Protein AF-A0AAD5K0X4-F1 (afdb_monomer)

pLDDT: mean 80.97, std 12.73, range [53.84, 96.5]

Solvent-accessible surface area (backbone atoms only — not comparable to full-atom values): 5002 Å² total; per-residue (Å²): 109,72,69,56,53,52,52,51,52,51,53,52,53,53,51,52,53,51,50,50,56,52,50,50,52,50,48,52,54,49,64,73,57,71,56,67,70,70,81,69,58,75,85,69,82,70,84,70,82,81,70,92,47,65,67,62,52,55,55,73,70,37,74,85,76,39,43,61,37,94,92,43,71,88,45,71,39,83,134

Radius of gyration: 27.62 Å; Cα contacts (8 Å, |Δi|>4): 21; chains: 1; bounding box: 50×35×68 Å

Sequence (79 aa):
MWHEARANEKRIKELMVDHKKRAERRRAFYESRLGDPKQLLRVIGSSAKLYPDAEQFYYHENPGNLMPWQGNTDIRIDR

Foldseek 3Di:
DVVVVVVVVVVVVVVVVVVVVVVVVVVVVVVVVPPDVVVVPPPPPDPDPDDPPVVVVVCVVDQVQWAQDPVGRVDTHDD

InterPro domains:
  IPR019147 Suppressor of white apricot, N-terminal domain [PF09750] (41-79)
  IPR040397 Suppressor of white apricot [PTHR13161] (1-79)

Secondary structure (DSSP, 8-state):
-HHHHHHHHHHHHHHHHHHHHHHHHHHHHHHTTSS-GGGG-------------HHHHHHHH-GGGPEEETTEEEEEE--

Structure (mmCIF, N/CA/C/O backbone):
data_AF-A0AAD5K0X4-F1
#
_entry.id   AF-A0AAD5K0X4-F1
#
loop_
_atom_site.group_PDB
_atom_site.id
_atom_site.type_symbol
_atom_site.label_atom_id
_atom_site.label_alt_id
_atom_site.label_comp_id
_atom_site.label_asym_id
_atom_site.label_entity_id
_atom_site.label_seq_id
_atom_site.pdbx_PDB_ins_code
_atom_site.Cartn_x
_atom_site.Cartn_y
_atom_site.Cartn_z
_atom_site.occupancy
_atom_site.B_iso_or_equiv
_atom_site.auth_seq_id
_atom_site.auth_comp_id
_atom_site.auth_asym_id
_atom_site.auth_atom_id
_atom_site.pdbx_PDB_model_num
ATOM 1 N N . MET A 1 1 ? 32.765 10.868 -31.585 1.00 68.38 1 MET A N 1
ATOM 2 C CA . MET A 1 1 ? 31.616 11.713 -31.989 1.00 68.38 1 MET A CA 1
ATOM 3 C C . MET A 1 1 ? 30.445 10.952 -32.624 1.00 68.38 1 MET A C 1
ATOM 5 O O . MET A 1 1 ? 29.411 10.881 -31.978 1.00 68.38 1 MET A O 1
ATOM 9 N N . TRP A 1 2 ? 30.529 10.359 -33.829 1.00 85.31 2 TRP A N 1
AT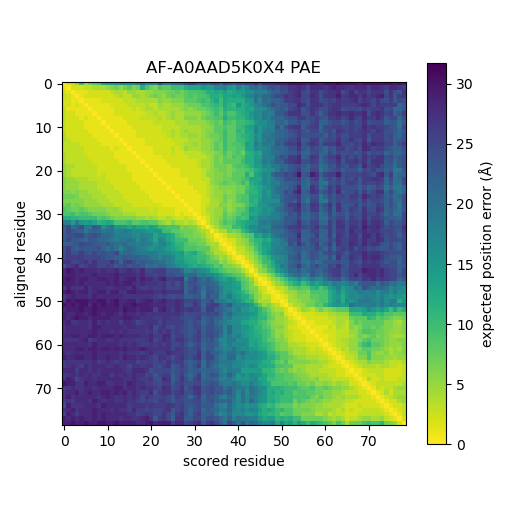OM 10 C CA . TRP A 1 2 ? 29.336 9.735 -34.462 1.00 85.31 2 TRP A CA 1
ATOM 11 C C . TRP A 1 2 ? 28.821 8.472 -33.746 1.00 85.31 2 TRP A C 1
ATOM 13 O O . TRP A 1 2 ? 27.625 8.333 -33.489 1.00 85.31 2 TRP A O 1
ATOM 23 N N . HIS A 1 3 ? 29.724 7.569 -33.358 1.00 91.62 3 HIS A N 1
ATOM 24 C CA . HIS A 1 3 ? 29.353 6.349 -32.634 1.00 91.62 3 HIS A CA 1
ATOM 25 C C . HIS A 1 3 ? 28.753 6.636 -31.249 1.00 91.62 3 HIS A C 1
ATOM 27 O O . HIS A 1 3 ? 27.797 5.977 -30.845 1.00 91.62 3 HIS A O 1
ATOM 33 N N . GLU A 1 4 ? 29.255 7.655 -30.551 1.00 90.25 4 GLU A N 1
ATOM 34 C CA . GLU A 1 4 ? 28.732 8.088 -29.247 1.00 90.25 4 GLU A CA 1
ATOM 35 C C . GLU A 1 4 ? 27.343 8.717 -29.374 1.00 90.25 4 GLU A C 1
ATOM 37 O O . GLU A 1 4 ? 26.453 8.404 -28.584 1.00 90.25 4 GLU A O 1
ATOM 42 N N . ALA A 1 5 ? 27.120 9.539 -30.406 1.00 91.88 5 ALA A N 1
ATOM 43 C CA . ALA A 1 5 ? 25.803 10.098 -30.696 1.00 91.88 5 ALA A CA 1
ATOM 44 C C . ALA A 1 5 ? 24.770 8.987 -30.962 1.00 91.88 5 ALA A C 1
ATOM 46 O O . ALA A 1 5 ? 23.679 9.003 -30.391 1.00 91.88 5 ALA A O 1
ATOM 47 N N . ARG A 1 6 ? 25.143 7.963 -31.741 1.00 93.44 6 ARG A N 1
ATOM 48 C CA . ARG A 1 6 ? 24.283 6.804 -32.031 1.00 93.44 6 ARG A CA 1
ATOM 49 C C . ARG A 1 6 ? 24.012 5.944 -30.789 1.00 93.44 6 ARG A C 1
ATOM 51 O O . ARG A 1 6 ? 22.903 5.438 -30.619 1.00 93.44 6 ARG A O 1
ATOM 58 N N . ALA A 1 7 ? 24.999 5.791 -29.905 1.00 93.06 7 ALA A N 1
ATOM 59 C CA . ALA A 1 7 ? 24.830 5.089 -28.633 1.00 93.06 7 ALA A CA 1
ATOM 60 C C . ALA A 1 7 ? 23.872 5.837 -27.688 1.00 93.06 7 ALA A C 1
ATOM 62 O O . ALA A 1 7 ? 23.012 5.216 -27.060 1.00 93.06 7 ALA A O 1
ATOM 63 N N . ASN A 1 8 ? 23.971 7.168 -27.629 1.00 93.94 8 ASN A N 1
ATOM 64 C CA . ASN A 1 8 ? 23.052 7.999 -26.852 1.00 93.94 8 ASN A CA 1
ATOM 65 C C . ASN A 1 8 ? 21.625 7.949 -27.404 1.00 93.94 8 ASN A C 1
ATOM 67 O O . ASN A 1 8 ? 20.681 7.784 -26.634 1.00 93.94 8 ASN A O 1
ATOM 71 N N . GLU A 1 9 ? 21.460 8.003 -28.725 1.00 93.81 9 GLU A N 1
ATOM 72 C CA . GLU A 1 9 ? 20.151 7.876 -29.368 1.00 93.81 9 GLU A CA 1
ATOM 73 C C . GLU A 1 9 ? 19.483 6.528 -29.042 1.00 93.81 9 GLU A C 1
ATOM 75 O O . GLU A 1 9 ? 18.300 6.481 -28.696 1.00 93.81 9 GLU A O 1
ATOM 80 N N . LYS A 1 10 ? 20.249 5.428 -29.087 1.00 94.00 10 LYS A N 1
ATOM 81 C CA . LYS A 1 10 ? 19.761 4.094 -28.712 1.00 94.00 10 LYS A CA 1
ATOM 82 C C . LYS A 1 10 ? 19.302 4.053 -27.251 1.00 94.00 10 LYS A C 1
ATOM 84 O O . LYS A 1 10 ? 18.192 3.600 -26.982 1.00 94.00 10 LYS A O 1
ATOM 89 N N . ARG A 1 11 ? 20.106 4.595 -26.330 1.00 94.94 11 ARG A N 1
ATOM 90 C CA . ARG A 1 11 ? 19.781 4.645 -24.895 1.00 94.94 11 ARG A CA 1
ATOM 91 C C . ARG A 1 11 ? 18.503 5.444 -24.622 1.00 94.94 11 ARG A C 1
ATOM 93 O O . ARG A 1 11 ? 17.674 5.017 -23.825 1.00 94.94 11 ARG A O 1
ATOM 100 N N . ILE A 1 12 ? 18.319 6.583 -25.292 1.00 95.38 12 ILE A N 1
ATOM 101 C CA . ILE A 1 12 ? 17.109 7.407 -25.145 1.00 95.38 12 ILE A CA 1
ATOM 102 C C . ILE A 1 12 ? 15.874 6.640 -25.636 1.00 95.38 12 ILE A C 1
ATOM 104 O O . ILE A 1 12 ? 14.855 6.617 -24.948 1.00 95.38 12 ILE A O 1
ATOM 108 N N . LYS A 1 13 ? 15.966 5.957 -26.784 1.00 95.00 13 LYS A N 1
ATOM 109 C CA . LYS A 1 13 ? 14.860 5.146 -27.320 1.00 95.00 13 LYS A CA 1
ATOM 110 C C . LYS A 1 13 ? 14.480 3.996 -26.386 1.00 95.00 13 LYS A C 1
ATOM 112 O O . LYS A 1 13 ? 13.294 3.781 -26.144 1.00 95.00 13 LYS A O 1
ATOM 117 N N . GLU A 1 14 ? 15.466 3.294 -25.834 1.00 96.38 14 GLU A N 1
ATOM 118 C CA . GLU A 1 14 ? 15.242 2.232 -24.843 1.00 96.38 14 GLU A CA 1
ATOM 119 C C . GLU A 1 14 ? 14.532 2.777 -23.598 1.00 96.38 14 GLU A C 1
ATOM 121 O O . GLU A 1 14 ? 13.498 2.245 -23.189 1.00 96.38 14 GLU A O 1
ATOM 126 N N . LEU A 1 15 ? 15.013 3.903 -23.063 1.00 96.50 15 LEU A N 1
ATOM 127 C CA . LEU A 1 15 ? 14.419 4.565 -21.905 1.00 96.50 15 LEU A CA 1
ATOM 128 C C .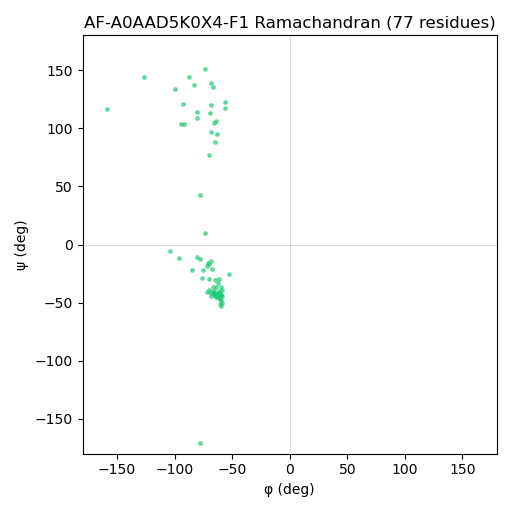 LEU A 1 15 ? 12.950 4.950 -22.162 1.00 96.50 15 LEU A C 1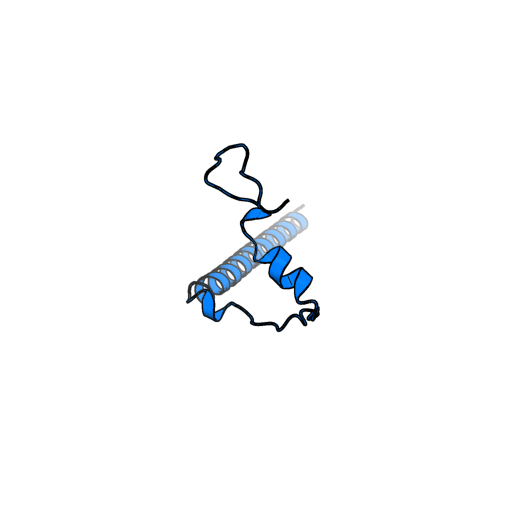
ATOM 130 O O . LEU A 1 15 ? 12.081 4.698 -21.324 1.00 96.50 15 LEU A O 1
ATOM 134 N N . MET A 1 16 ? 12.645 5.515 -23.334 1.00 95.94 16 MET A N 1
ATOM 135 C CA . MET A 1 16 ? 11.279 5.890 -23.718 1.00 95.94 16 MET A CA 1
ATOM 136 C C . MET A 1 16 ? 10.337 4.682 -23.775 1.00 95.94 16 MET A C 1
ATOM 138 O O . MET A 1 16 ? 9.227 4.739 -23.238 1.00 95.94 16 MET A O 1
ATOM 142 N N . VAL A 1 17 ? 10.774 3.581 -24.395 1.00 96.44 17 VAL A N 1
ATOM 143 C CA . VAL A 1 17 ? 9.986 2.341 -24.483 1.00 96.44 17 VAL A CA 1
ATOM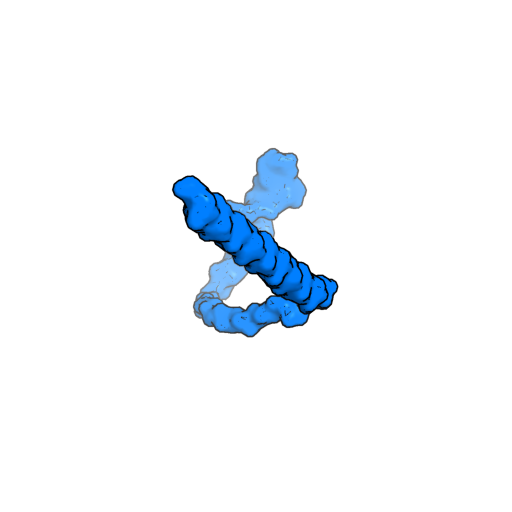 144 C C . VAL A 1 17 ? 9.720 1.774 -23.089 1.00 96.44 17 VAL A C 1
ATOM 146 O O . VAL A 1 17 ? 8.588 1.388 -22.784 1.00 96.44 17 VAL A O 1
ATOM 149 N N . ASP A 1 18 ? 10.723 1.782 -22.216 1.00 96.44 18 ASP A N 1
ATOM 150 C CA . ASP A 1 18 ? 10.587 1.305 -20.842 1.00 96.44 18 ASP A CA 1
ATOM 151 C C . ASP A 1 18 ? 9.648 2.173 -20.006 1.00 96.44 18 ASP A C 1
ATOM 153 O O . ASP A 1 18 ? 8.840 1.650 -19.229 1.00 96.44 18 ASP A O 1
ATOM 157 N N . HIS A 1 19 ? 9.706 3.498 -20.156 1.00 96.50 19 HIS A N 1
ATOM 158 C CA . HIS A 1 19 ? 8.754 4.394 -19.502 1.00 96.50 19 HIS A CA 1
ATOM 159 C C . HIS A 1 19 ? 7.328 4.153 -19.981 1.00 96.50 19 HIS A C 1
ATOM 161 O O . HIS A 1 19 ? 6.434 4.068 -19.136 1.00 96.50 19 HIS A O 1
ATOM 167 N N . LYS A 1 20 ? 7.120 3.965 -21.290 1.00 96.06 20 LYS A N 1
ATOM 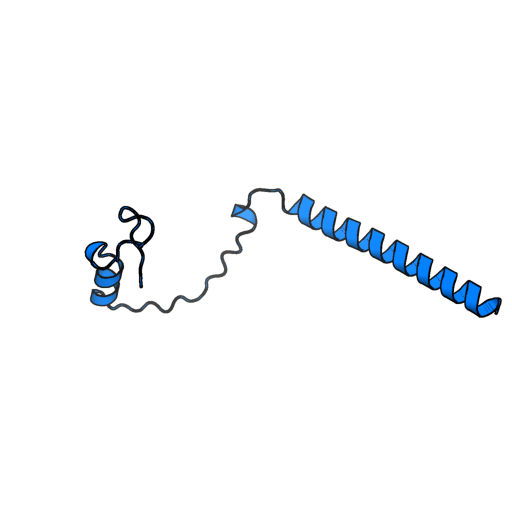168 C CA . LYS A 1 20 ? 5.806 3.637 -21.853 1.00 96.06 20 LYS A CA 1
ATOM 169 C C . LYS A 1 20 ? 5.266 2.323 -21.281 1.00 96.06 20 LYS A C 1
ATOM 171 O O . LYS A 1 20 ? 4.198 2.326 -20.675 1.00 96.06 20 LYS A O 1
ATOM 176 N N . LYS A 1 21 ? 6.044 1.236 -21.333 1.00 96.38 21 LYS A N 1
ATOM 177 C CA . LYS A 1 21 ? 5.653 -0.069 -20.762 1.00 96.38 21 LYS A CA 1
ATOM 178 C C . LYS A 1 21 ? 5.384 -0.001 -19.257 1.00 96.38 21 LYS A C 1
ATOM 180 O O . LYS A 1 21 ? 4.518 -0.696 -18.729 1.00 96.38 21 LYS A O 1
ATOM 185 N N . ARG A 1 22 ? 6.149 0.809 -18.518 1.00 95.88 22 ARG A N 1
ATOM 186 C CA . ARG A 1 22 ? 5.944 1.012 -17.074 1.00 95.88 22 ARG A CA 1
ATOM 187 C C . ARG A 1 22 ? 4.668 1.807 -16.794 1.00 95.88 22 ARG A C 1
ATOM 189 O O . ARG A 1 22 ? 3.967 1.488 -15.838 1.00 95.88 22 ARG A O 1
ATOM 196 N N . ALA A 1 23 ? 4.364 2.814 -17.609 1.00 96.00 23 ALA A N 1
ATOM 197 C CA . ALA A 1 23 ? 3.116 3.561 -17.520 1.00 96.00 23 ALA A CA 1
ATOM 198 C C . ALA A 1 23 ? 1.908 2.664 -17.825 1.00 96.00 23 ALA A C 1
ATOM 200 O O . ALA A 1 23 ? 0.966 2.658 -17.040 1.00 96.00 23 ALA A O 1
ATOM 201 N N . GLU A 1 24 ? 1.978 1.844 -18.875 1.00 95.50 24 GLU A N 1
ATOM 202 C CA . GLU A 1 24 ? 0.936 0.873 -19.237 1.00 95.50 24 GLU A CA 1
ATOM 203 C C . GLU A 1 24 ? 0.693 -0.153 -18.122 1.00 95.50 24 GLU A C 1
ATOM 205 O O . GLU A 1 24 ? -0.448 -0.357 -17.724 1.00 95.50 24 GLU A O 1
ATOM 210 N N . ARG A 1 25 ? 1.750 -0.729 -17.527 1.00 94.69 25 ARG A N 1
ATOM 211 C CA . ARG A 1 25 ? 1.606 -1.648 -16.379 1.00 94.69 25 ARG A CA 1
ATOM 212 C C . ARG A 1 25 ? 0.958 -0.990 -15.164 1.00 94.69 25 ARG A C 1
ATOM 214 O O . ARG A 1 25 ? 0.106 -1.601 -14.528 1.00 94.69 25 ARG A O 1
ATOM 221 N N . ARG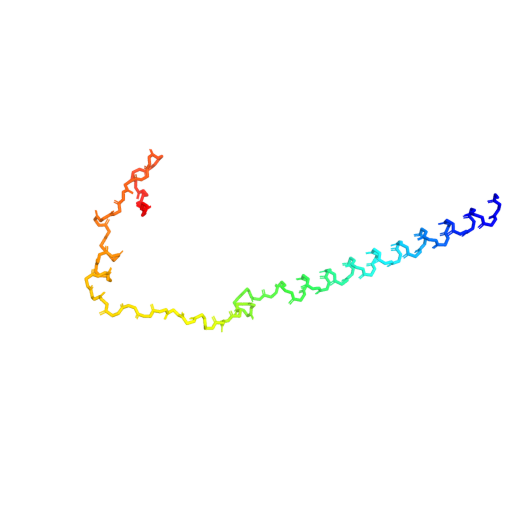 A 1 26 ? 1.356 0.243 -14.827 1.00 92.00 26 ARG A N 1
ATOM 222 C CA . ARG A 1 26 ? 0.726 0.994 -13.726 1.00 92.00 26 ARG A CA 1
ATOM 223 C C . ARG A 1 26 ? -0.738 1.274 -14.024 1.00 92.00 26 ARG A C 1
ATOM 225 O O . ARG A 1 26 ? -1.571 1.070 -13.154 1.00 92.00 26 ARG A O 1
ATOM 232 N N . ARG A 1 27 ? -1.043 1.705 -15.246 1.00 91.56 27 ARG A N 1
ATOM 233 C CA . ARG A 1 27 ? -2.411 1.955 -15.691 1.00 91.56 27 ARG A CA 1
ATOM 234 C C . ARG A 1 27 ? -3.262 0.692 -15.573 1.00 91.56 27 ARG A C 1
ATOM 236 O O . ARG A 1 27 ? -4.276 0.744 -14.896 1.00 91.56 27 ARG A O 1
ATOM 243 N N . ALA A 1 28 ? -2.793 -0.437 -16.102 1.00 89.06 28 ALA A N 1
ATOM 244 C CA . ALA A 1 28 ? -3.482 -1.721 -15.994 1.00 89.06 28 ALA A CA 1
ATOM 245 C C . ALA A 1 28 ? -3.701 -2.154 -14.533 1.00 89.06 28 ALA A C 1
ATOM 247 O O . ALA A 1 28 ? -4.767 -2.650 -14.194 1.00 89.06 28 ALA A O 1
ATOM 248 N N . PHE A 1 29 ? -2.722 -1.924 -13.652 1.00 84.94 29 PHE A N 1
ATOM 249 C CA . PHE A 1 29 ? -2.846 -2.200 -12.218 1.00 84.94 29 PHE A CA 1
ATOM 250 C C . PHE A 1 29 ? -3.890 -1.320 -11.519 1.00 84.94 29 PHE A C 1
ATOM 252 O O . PHE A 1 29 ? -4.624 -1.805 -10.664 1.00 84.94 29 PHE A O 1
ATOM 259 N N . TYR A 1 30 ? -3.950 -0.027 -11.846 1.00 82.38 30 TYR A N 1
ATOM 260 C CA . TYR A 1 30 ? -4.963 0.865 -11.283 1.00 82.38 30 TYR A CA 1
ATOM 261 C C . TYR A 1 30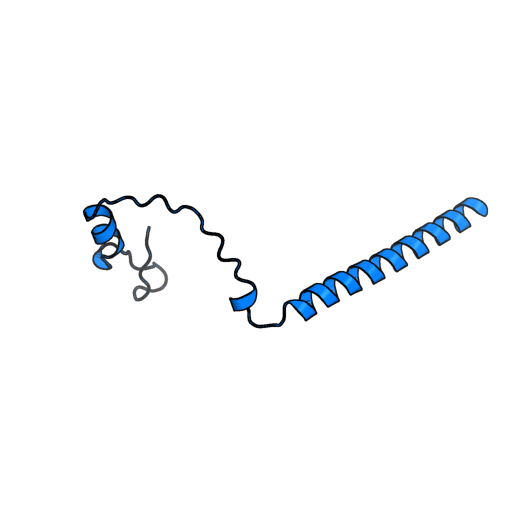 ? -6.348 0.570 -11.862 1.00 82.38 30 TYR A C 1
ATOM 263 O O . TYR A 1 30 ? -7.306 0.500 -11.104 1.00 82.38 30 TYR A O 1
ATOM 271 N N . GLU A 1 31 ? -6.454 0.307 -13.165 1.00 83.88 31 GLU A N 1
ATOM 272 C CA . GLU A 1 31 ? -7.701 -0.102 -13.824 1.00 83.88 31 GLU A CA 1
ATOM 273 C C . GLU A 1 31 ? -8.227 -1.432 -13.268 1.00 83.88 31 GLU A C 1
ATOM 275 O O . GLU A 1 31 ? -9.414 -1.534 -12.974 1.00 83.88 31 GLU A O 1
ATOM 280 N N . SER A 1 32 ? -7.357 -2.412 -12.995 1.00 77.19 32 SER A N 1
ATOM 281 C CA . SER A 1 32 ? -7.761 -3.660 -12.334 1.00 77.19 32 SER A CA 1
ATOM 282 C C . SER A 1 32 ? -8.135 -3.475 -10.858 1.00 77.19 32 SER A C 1
ATOM 284 O O . SER A 1 32 ? -8.713 -4.376 -10.256 1.00 77.19 32 SER A O 1
ATOM 286 N N . ARG A 1 33 ? -7.753 -2.349 -10.243 1.00 66.00 33 ARG A N 1
ATOM 287 C CA . ARG A 1 33 ? -8.009 -2.017 -8.830 1.00 66.00 33 ARG A CA 1
ATOM 288 C C . ARG A 1 33 ? -9.128 -1.001 -8.622 1.00 66.00 33 ARG A C 1
ATOM 290 O O . ARG A 1 33 ? -9.499 -0.775 -7.479 1.00 66.00 33 ARG A O 1
ATOM 297 N N . LEU A 1 34 ? -9.689 -0.433 -9.689 1.00 64.31 34 LEU A N 1
ATOM 298 C CA . LEU A 1 34 ? -10.864 0.446 -9.640 1.00 64.31 34 LEU A CA 1
ATOM 299 C C . LEU A 1 34 ? -12.185 -0.320 -9.372 1.00 64.31 34 LEU A C 1
ATOM 301 O O . LEU A 1 34 ? -13.259 0.262 -9.487 1.00 64.31 34 LEU A O 1
ATOM 305 N N . GLY A 1 35 ? -12.116 -1.609 -9.013 1.00 67.00 35 GLY A N 1
ATOM 306 C CA . GLY A 1 35 ? -13.240 -2.398 -8.492 1.00 67.00 35 GLY A CA 1
ATOM 307 C C . GLY A 1 35 ? -13.559 -2.113 -7.016 1.00 67.00 35 GLY A C 1
ATOM 308 O O . GLY A 1 35 ? -13.018 -1.183 -6.422 1.00 67.00 35 GLY A O 1
ATOM 309 N N . ASP A 1 36 ? -14.442 -2.921 -6.414 1.00 64.94 36 ASP A N 1
ATOM 310 C CA . ASP A 1 36 ? -14.877 -2.758 -5.017 1.00 64.94 36 ASP A CA 1
ATOM 311 C C . ASP A 1 36 ? -13.669 -2.763 -4.051 1.00 64.94 36 ASP A C 1
ATOM 313 O O . ASP A 1 36 ? -12.983 -3.787 -3.934 1.00 64.94 36 ASP A O 1
ATOM 317 N N . PRO A 1 37 ? -13.412 -1.661 -3.315 1.00 61.94 37 PRO A N 1
ATOM 318 C CA . PRO A 1 37 ? -12.323 -1.567 -2.342 1.00 61.94 37 PRO A CA 1
ATOM 319 C C . PRO A 1 37 ? -12.324 -2.698 -1.304 1.00 61.94 37 PRO A C 1
ATOM 321 O O . PRO A 1 37 ? -11.269 -3.055 -0.778 1.00 61.94 37 PRO A O 1
ATOM 324 N N . LYS A 1 38 ? -13.490 -3.300 -1.031 1.00 59.84 38 LYS A N 1
ATOM 325 C CA . LYS A 1 38 ? -13.634 -4.425 -0.097 1.00 59.84 38 LYS A CA 1
ATOM 326 C C . LYS A 1 38 ? -13.008 -5.720 -0.615 1.00 59.84 38 LYS A C 1
ATOM 328 O O . LYS A 1 38 ? -12.508 -6.497 0.190 1.00 59.84 38 LYS A O 1
ATOM 333 N N . GLN A 1 39 ? -12.959 -5.938 -1.932 1.00 60.41 39 GLN A N 1
ATOM 334 C CA . GLN A 1 39 ? -12.313 -7.117 -2.532 1.00 60.41 39 GLN A CA 1
ATOM 335 C C . GLN A 1 39 ? -10.778 -7.061 -2.444 1.00 60.41 39 GLN A C 1
ATOM 337 O O . GLN A 1 39 ? -10.106 -8.082 -2.576 1.00 60.41 39 GLN A O 1
ATOM 342 N N . LEU A 1 40 ? -10.219 -5.868 -2.211 1.00 53.84 40 LEU A N 1
ATOM 343 C CA . LEU A 1 40 ? -8.780 -5.625 -2.094 1.00 53.84 40 LEU A CA 1
ATOM 344 C C . LEU A 1 40 ? -8.286 -5.612 -0.642 1.00 53.84 40 LEU A C 1
ATOM 346 O O . LEU A 1 40 ? -7.072 -5.646 -0.415 1.00 53.84 40 LEU A O 1
ATOM 350 N N . LEU A 1 41 ? -9.196 -5.582 0.339 1.00 63.78 41 LEU A N 1
ATOM 351 C CA . LEU A 1 41 ? -8.856 -5.783 1.742 1.00 63.78 41 LEU A CA 1
ATOM 352 C C . LEU A 1 41 ? -8.426 -7.236 1.926 1.00 63.78 41 LEU A C 1
ATOM 354 O O . LEU A 1 41 ? -9.230 -8.151 2.088 1.00 63.78 41 LEU A O 1
ATOM 358 N N . ARG A 1 42 ? -7.113 -7.451 1.905 1.00 59.41 42 ARG A N 1
ATOM 359 C CA . ARG A 1 42 ? -6.532 -8.709 2.351 1.00 59.41 42 ARG A CA 1
ATOM 360 C C . ARG A 1 42 ? -6.818 -8.800 3.851 1.00 59.41 42 ARG A C 1
ATOM 362 O O . ARG A 1 42 ? -6.182 -8.099 4.633 1.00 59.41 42 ARG A O 1
ATOM 369 N N . VAL A 1 43 ? -7.783 -9.632 4.246 1.00 61.78 43 VAL A N 1
ATOM 370 C CA . VAL A 1 43 ? -8.001 -10.003 5.651 1.00 61.78 43 VAL A CA 1
ATOM 371 C C . VAL A 1 43 ? -6.829 -10.891 6.058 1.00 61.78 43 VAL A C 1
ATOM 373 O O . VAL A 1 43 ? -6.902 -12.115 6.047 1.00 61.78 43 VAL A O 1
ATOM 376 N N . ILE A 1 44 ? -5.680 -10.271 6.306 1.00 64.81 44 ILE A N 1
ATOM 377 C CA . ILE A 1 44 ? -4.560 -10.944 6.944 1.00 64.81 44 ILE A CA 1
ATOM 378 C C . ILE A 1 44 ? -4.910 -10.910 8.423 1.00 64.81 44 ILE A C 1
ATOM 380 O O . ILE A 1 44 ? -5.014 -9.832 9.006 1.00 64.81 44 ILE A O 1
ATOM 384 N N . GLY A 1 45 ? -5.159 -12.079 9.007 1.00 59.06 45 GLY A N 1
ATOM 385 C CA . GLY A 1 45 ? -5.338 -12.206 10.444 1.00 59.06 45 GLY A CA 1
ATOM 386 C C . GLY A 1 45 ? -4.030 -11.850 11.136 1.00 59.06 45 GLY A C 1
ATOM 387 O O . GLY A 1 45 ? -3.196 -12.719 11.371 1.00 59.06 45 GLY A O 1
ATOM 388 N N . SER A 1 46 ? -3.824 -10.570 11.434 1.00 60.50 46 SER A N 1
ATOM 389 C CA . SER A 1 46 ? -2.866 -10.172 12.454 1.00 60.50 46 SER A CA 1
ATOM 390 C C . SER A 1 46 ? -3.294 -10.903 13.719 1.00 60.50 46 SER A C 1
ATOM 392 O O . SER A 1 46 ? -4.446 -10.761 14.135 1.00 60.50 46 SER A O 1
ATOM 394 N N . SER A 1 47 ? -2.417 -11.705 14.323 1.00 63.19 47 SER A N 1
ATOM 395 C CA . SER A 1 47 ? -2.693 -12.228 15.657 1.00 63.19 47 SER A CA 1
ATOM 396 C C . SER A 1 47 ? -2.772 -11.027 16.599 1.00 63.19 47 SER A C 1
ATOM 398 O O . SER A 1 47 ? -1.748 -10.509 17.047 1.00 63.19 47 SER A O 1
ATOM 400 N N . ALA A 1 48 ? -3.976 -10.525 16.850 1.00 63.50 48 ALA A N 1
ATOM 401 C CA . ALA A 1 48 ? -4.192 -9.585 17.927 1.00 63.50 48 ALA A CA 1
ATOM 402 C C . ALA A 1 48 ? -3.972 -10.376 19.214 1.00 63.50 48 ALA A C 1
ATOM 404 O O . ALA A 1 48 ? -4.619 -11.400 19.443 1.00 63.50 48 ALA A O 1
ATOM 405 N N . LYS A 1 49 ? -3.003 -9.951 20.024 1.00 61.69 49 LYS A N 1
ATOM 406 C CA . LYS A 1 49 ? -2.825 -10.519 21.353 1.00 61.69 49 LYS A CA 1
ATOM 407 C C . LYS A 1 49 ? -4.090 -10.170 22.134 1.00 61.69 49 LYS A C 1
ATOM 409 O O . LYS A 1 49 ? -4.321 -9.005 22.436 1.00 61.69 49 LYS A O 1
ATOM 414 N N . LEU A 1 50 ? -4.944 -11.165 22.362 1.00 62.06 50 LEU A N 1
ATOM 415 C CA . LEU A 1 50 ? -6.123 -11.004 23.198 1.00 62.06 50 LEU A CA 1
ATOM 416 C C . LEU A 1 50 ? -5.615 -10.840 24.628 1.00 62.06 50 LEU A C 1
ATOM 418 O O . LEU A 1 50 ? -5.004 -11.756 25.176 1.00 62.06 50 LEU A O 1
ATOM 422 N N . TYR A 1 51 ? -5.812 -9.657 25.193 1.00 64.62 51 TYR A N 1
ATOM 423 C CA . TYR A 1 51 ? -5.623 -9.409 26.613 1.00 64.62 51 TYR A CA 1
ATOM 424 C C . TYR A 1 51 ? -6.989 -9.643 27.267 1.00 64.62 51 TYR A C 1
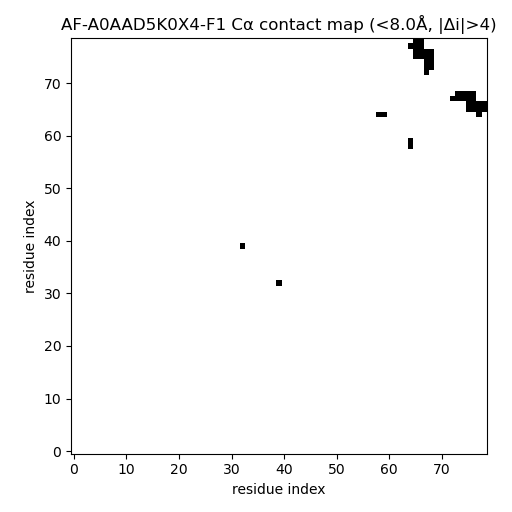ATOM 426 O O . TYR A 1 51 ? -7.877 -8.814 27.085 1.00 64.62 51 TYR A O 1
ATOM 434 N N . PRO A 1 52 ? -7.223 -10.777 27.957 1.00 66.31 52 PRO A N 1
ATOM 435 C CA . PRO A 1 52 ? -8.500 -11.072 28.609 1.00 66.31 52 PRO A CA 1
ATOM 436 C C . PRO A 1 52 ? -8.631 -10.302 29.931 1.00 66.31 52 PRO A C 1
ATOM 438 O O . PRO A 1 52 ? -9.037 -10.863 30.945 1.00 66.31 52 PRO A O 1
ATOM 441 N N . ASP A 1 53 ? -8.232 -9.032 29.935 1.00 80.31 53 ASP A N 1
ATOM 442 C CA . ASP A 1 53 ? -8.447 -8.139 31.059 1.00 80.31 53 ASP A CA 1
ATOM 443 C C . ASP A 1 53 ? -9.740 -7.362 30.810 1.00 80.31 53 ASP A C 1
ATOM 445 O O . ASP A 1 53 ? -9.814 -6.464 29.966 1.00 80.31 53 ASP A O 1
ATOM 449 N N . ALA A 1 54 ? -10.792 -7.771 31.517 1.00 77.69 54 ALA A N 1
ATOM 450 C CA . ALA A 1 54 ? -12.099 -7.146 31.407 1.00 77.69 54 ALA A CA 1
ATOM 451 C C . ALA A 1 54 ? -12.050 -5.671 31.834 1.00 77.69 54 ALA A C 1
ATOM 453 O O . ALA A 1 54 ? -12.747 -4.853 31.238 1.00 77.69 54 ALA A O 1
ATOM 454 N N . GLU A 1 55 ? -11.208 -5.309 32.807 1.00 81.62 55 GLU A N 1
ATOM 455 C CA . GLU A 1 55 ? -11.095 -3.921 33.264 1.00 81.62 55 GLU A CA 1
ATOM 456 C C . GLU A 1 55 ? -10.513 -3.027 32.171 1.00 81.62 55 GLU A C 1
ATOM 458 O O . GLU A 1 55 ? -11.036 -1.940 31.919 1.00 81.62 55 GLU A O 1
ATOM 463 N N . GLN A 1 56 ? -9.500 -3.516 31.452 1.00 76.44 56 GLN A N 1
ATOM 464 C CA . GLN A 1 56 ? -8.920 -2.807 30.315 1.00 76.44 56 GLN A CA 1
ATOM 465 C C . GLN A 1 56 ? -9.950 -2.595 29.193 1.00 76.44 56 GLN A C 1
ATOM 467 O O . GLN A 1 56 ? -10.033 -1.504 28.629 1.00 76.44 56 GLN A O 1
ATOM 472 N N . PHE A 1 57 ? -10.770 -3.607 28.893 1.00 75.06 57 PHE A N 1
ATOM 473 C CA . PHE A 1 57 ? -11.849 -3.481 27.909 1.00 75.06 57 PHE A CA 1
ATOM 474 C C . PHE A 1 57 ? -12.864 -2.399 28.313 1.00 75.06 57 PHE A C 1
ATOM 476 O O . PHE A 1 57 ? -13.133 -1.485 27.534 1.00 75.06 57 PHE A O 1
ATOM 483 N N . TYR A 1 58 ? -13.373 -2.443 29.550 1.00 80.69 58 TYR A N 1
ATOM 484 C CA . TYR A 1 58 ? -14.331 -1.445 30.039 1.00 80.69 58 TYR A CA 1
ATOM 485 C C . TYR A 1 58 ? -13.734 -0.036 30.131 1.00 80.69 58 TYR A C 1
ATOM 487 O O . TYR A 1 58 ? -14.450 0.946 29.940 1.00 80.69 58 TYR A O 1
ATOM 495 N N . TYR A 1 59 ? -12.431 0.079 30.391 1.00 79.81 59 TYR A N 1
ATOM 496 C CA . TYR A 1 59 ? -11.733 1.360 30.401 1.00 79.81 59 TYR A CA 1
ATOM 497 C C . TYR A 1 59 ? -11.706 2.016 29.012 1.00 79.81 59 TYR A C 1
ATOM 499 O O . TYR A 1 59 ? -11.958 3.218 28.908 1.00 79.81 59 TYR A O 1
ATOM 507 N N . HIS A 1 60 ? -11.438 1.241 27.955 1.00 76.06 60 HIS A N 1
ATOM 508 C CA . HIS A 1 60 ? -11.393 1.749 26.579 1.00 76.06 60 HIS A CA 1
ATOM 509 C C . HIS A 1 60 ? -12.785 2.001 25.976 1.00 76.06 60 HIS A C 1
ATOM 511 O O . HIS A 1 60 ? -12.934 2.905 25.159 1.00 76.06 60 HIS A O 1
ATOM 517 N N . GLU A 1 61 ? -13.810 1.259 26.402 1.00 78.62 61 GLU A N 1
ATOM 518 C CA . GLU A 1 61 ? -15.202 1.474 25.971 1.00 78.62 61 GLU A CA 1
ATOM 519 C C . GLU A 1 61 ? -15.885 2.658 26.679 1.00 78.62 61 GLU A C 1
ATOM 521 O O . GLU A 1 61 ? -16.962 3.082 26.264 1.00 78.62 61 GLU A O 1
ATOM 526 N N . ASN A 1 62 ? -15.302 3.210 27.750 1.00 81.94 62 ASN A N 1
ATOM 527 C CA . ASN A 1 62 ? -15.912 4.303 28.505 1.00 81.94 62 ASN A CA 1
ATOM 528 C C . ASN A 1 62 ? -15.682 5.671 27.821 1.00 81.94 62 ASN A C 1
ATOM 530 O O . ASN A 1 62 ? -14.583 6.229 27.915 1.00 81.94 62 ASN A O 1
ATOM 534 N N . PRO A 1 63 ? -16.717 6.304 27.226 1.00 79.44 63 PRO A N 1
ATOM 535 C CA . PRO A 1 63 ? -16.578 7.604 26.568 1.00 79.44 63 PRO A CA 1
ATOM 536 C C . PRO A 1 63 ? -16.293 8.755 27.548 1.00 79.44 63 PRO A C 1
ATOM 538 O O . PRO A 1 63 ? -15.895 9.838 27.120 1.00 79.44 63 PRO A O 1
ATOM 541 N N . GLY A 1 64 ? -16.476 8.543 28.857 1.00 81.94 64 GLY A N 1
ATOM 542 C CA . GLY A 1 64 ? -16.112 9.502 29.901 1.00 81.94 64 GLY A CA 1
ATOM 543 C C . GLY A 1 64 ? -14.602 9.707 30.048 1.00 81.94 64 GLY A C 1
ATOM 544 O O . GLY A 1 64 ? -14.184 10.757 30.531 1.00 81.94 64 GLY A O 1
ATOM 545 N N . ASN A 1 65 ? -13.791 8.749 29.585 1.00 81.75 65 ASN A N 1
ATOM 5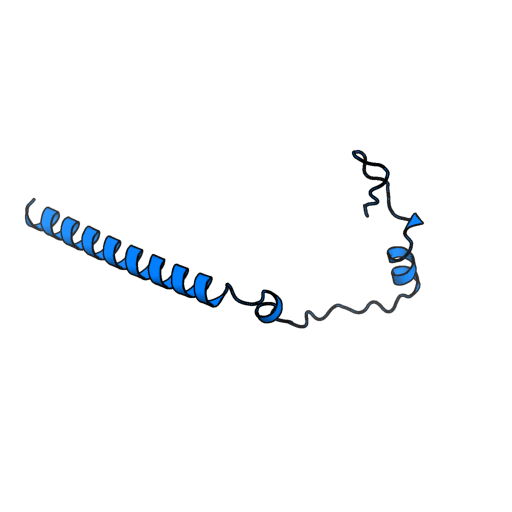46 C CA . ASN A 1 65 ? -12.330 8.841 29.603 1.00 81.75 65 ASN A CA 1
ATOM 547 C C . ASN A 1 65 ? -11.771 9.677 28.436 1.00 81.75 65 ASN A C 1
ATOM 549 O O . ASN A 1 65 ? -10.593 10.030 28.439 1.00 81.75 65 ASN A O 1
ATOM 553 N N . LEU A 1 66 ? -12.607 10.026 27.451 1.00 86.62 66 LEU A N 1
ATOM 554 C CA . LEU A 1 66 ? -12.195 10.782 26.273 1.00 86.62 66 LEU A CA 1
ATOM 555 C C . LEU A 1 66 ? -12.164 12.289 26.545 1.00 86.62 66 LEU A C 1
ATOM 557 O O . LEU A 1 66 ? -13.096 12.883 27.108 1.00 86.62 66 LEU A O 1
ATOM 561 N N . MET A 1 67 ? -11.118 12.947 26.055 1.00 86.31 67 MET A N 1
ATOM 562 C CA . MET A 1 67 ? -10.959 14.389 26.198 1.00 86.31 67 MET A CA 1
ATOM 563 C C . MET A 1 67 ? -11.643 15.152 25.061 1.00 86.31 67 MET A C 1
ATOM 565 O O . MET A 1 67 ? -11.629 14.697 23.919 1.00 86.31 67 MET A O 1
ATOM 569 N N . PRO A 1 68 ? -12.234 16.328 25.332 1.00 88.81 68 PRO A N 1
ATOM 570 C CA . PRO A 1 68 ? -12.714 17.198 24.267 1.00 88.81 68 PRO A CA 1
ATOM 571 C C . PRO A 1 68 ? -11.528 17.730 23.454 1.00 88.81 68 PRO A C 1
ATOM 573 O O . PRO A 1 68 ? -10.512 18.158 24.011 1.00 88.81 68 PRO A O 1
ATOM 576 N N . TRP A 1 69 ? -11.654 17.717 22.130 1.00 89.38 69 TRP A N 1
ATOM 577 C CA . TRP A 1 69 ? -10.662 18.306 21.243 1.00 89.38 69 TRP A CA 1
ATOM 578 C C . TRP A 1 69 ? -10.663 19.834 21.381 1.00 89.38 69 TRP A C 1
ATOM 580 O O . TRP A 1 69 ? -11.710 20.472 21.459 1.00 89.38 69 TRP A O 1
ATOM 590 N N . GLN A 1 70 ? -9.474 20.444 21.388 1.00 85.19 70 GLN A N 1
ATOM 591 C CA . GLN A 1 70 ? -9.318 21.887 21.621 1.00 85.19 70 GLN A CA 1
ATOM 592 C C . GLN A 1 70 ? -10.012 22.756 20.560 1.00 85.19 70 GLN A C 1
ATOM 594 O O . GLN A 1 70 ? -10.427 23.868 20.867 1.00 85.19 70 GLN A O 1
ATOM 599 N N . GLY A 1 71 ? -10.131 22.261 19.321 1.00 87.25 71 GLY A N 1
ATOM 600 C CA . GLY A 1 71 ? -10.765 22.989 18.217 1.00 87.25 71 GLY A CA 1
ATOM 601 C C . GLY A 1 71 ? -12.288 22.844 18.150 1.00 87.25 71 GLY A C 1
ATOM 602 O O . GLY A 1 71 ? -12.950 23.691 17.556 1.00 87.25 71 GLY A O 1
ATOM 603 N N . ASN A 1 72 ? -12.848 21.787 18.743 1.00 87.12 72 ASN A N 1
ATOM 604 C CA . ASN A 1 72 ? -14.285 21.549 18.823 1.00 87.12 72 ASN A CA 1
ATOM 605 C C . ASN A 1 72 ? -14.584 20.589 19.985 1.00 87.12 72 ASN A C 1
ATOM 607 O O . ASN A 1 72 ? -14.183 19.425 19.954 1.00 87.12 72 ASN A O 1
ATOM 611 N N . THR A 1 73 ? -15.325 21.072 20.981 1.00 84.19 73 THR A N 1
ATOM 612 C CA . THR A 1 73 ? -15.669 20.331 22.203 1.00 84.19 73 THR A CA 1
ATOM 613 C C . THR A 1 73 ? -16.661 19.190 21.989 1.00 84.19 73 THR A C 1
ATOM 615 O O . THR A 1 73 ? -16.773 18.323 22.857 1.00 84.19 73 THR A O 1
ATOM 618 N N . ASP A 1 74 ? -17.351 19.167 20.847 1.00 87.44 74 ASP A N 1
ATOM 619 C CA . ASP A 1 74 ? -18.261 18.081 20.469 1.00 87.44 74 ASP A CA 1
ATOM 620 C C . ASP A 1 74 ? -17.489 16.834 20.018 1.00 87.44 74 ASP A C 1
ATOM 622 O O . ASP A 1 74 ? -18.003 15.717 20.072 1.00 87.44 74 ASP A O 1
ATOM 626 N N . ILE A 1 75 ? -16.230 17.008 19.601 1.00 86.44 75 ILE A N 1
ATOM 627 C CA . ILE A 1 75 ? -15.354 15.920 19.174 1.00 86.44 75 ILE A CA 1
ATOM 628 C C . ILE A 1 75 ? -14.539 15.447 20.377 1.00 86.44 75 ILE A C 1
ATOM 630 O O . ILE A 1 75 ? -13.780 16.204 20.984 1.00 86.44 75 ILE A O 1
ATOM 634 N N . ARG A 1 76 ? -14.693 14.167 20.712 1.00 85.38 76 ARG A N 1
ATOM 635 C CA . ARG A 1 76 ? -13.977 13.487 21.793 1.00 85.38 76 ARG A CA 1
ATOM 636 C C . ARG A 1 76 ? -12.811 12.688 21.213 1.00 85.38 76 ARG A C 1
ATOM 638 O O . ARG A 1 76 ? -12.991 11.993 20.216 1.00 85.38 76 ARG A O 1
ATOM 645 N N . ILE A 1 77 ? -11.634 12.796 21.820 1.00 84.12 77 ILE A N 1
ATOM 646 C CA . ILE A 1 77 ? -10.406 12.118 21.390 1.00 84.12 77 ILE A CA 1
ATOM 647 C C . ILE A 1 77 ? -9.785 11.338 22.547 1.00 84.12 77 ILE A C 1
ATOM 649 O O . ILE A 1 77 ? -9.834 11.774 23.702 1.00 84.12 77 ILE A O 1
ATOM 653 N N . ASP A 1 78 ? -9.209 10.185 22.215 1.00 79.00 78 ASP A N 1
ATOM 654 C CA . ASP A 1 78 ? -8.307 9.461 23.110 1.00 79.00 78 ASP A CA 1
ATOM 655 C C . ASP A 1 78 ? -6.958 10.200 23.173 1.00 79.00 78 ASP A C 1
ATOM 657 O O . ASP A 1 78 ? -6.608 10.923 22.231 1.00 79.00 78 ASP A O 1
ATOM 661 N N . ARG A 1 79 ? -6.244 10.092 24.294 1.00 64.19 79 ARG A N 1
ATOM 662 C CA . ARG A 1 79 ? -5.000 10.840 24.539 1.00 64.19 79 ARG A CA 1
ATOM 663 C C . ARG A 1 79 ? -3.747 10.050 24.196 1.00 64.19 79 ARG A C 1
ATOM 665 O O . ARG A 1 79 ? -3.681 8.859 24.559 1.00 64.19 79 ARG A O 1
#

Organism: NCBI:txid60185

Mean predicted aligned error: 15.66 Å